Protein AF-A0A3N5SA71-F1 (afdb_monomer_lite)

Structure (mmCIF, N/CA/C/O backbone):
data_AF-A0A3N5SA71-F1
#
_entry.id   AF-A0A3N5SA71-F1
#
loop_
_atom_site.group_PDB
_atom_site.id
_atom_site.type_symbol
_atom_site.label_atom_id
_atom_site.label_alt_id
_atom_site.label_comp_id
_atom_site.label_asym_id
_atom_site.label_entity_id
_atom_site.label_seq_id
_atom_site.pdbx_PDB_ins_code
_atom_site.Cartn_x
_atom_site.Cartn_y
_atom_site.Cartn_z
_atom_site.occupancy
_atom_site.B_iso_or_equiv
_atom_site.auth_seq_id
_atom_site.auth_comp_id
_atom_site.auth_asym_id
_atom_site.auth_atom_id
_atom_site.pdbx_PDB_model_num
ATOM 1 N N . MET A 1 1 ? -2.966 -34.034 10.085 1.00 36.47 1 MET A N 1
ATOM 2 C CA . MET A 1 1 ? -4.186 -33.231 10.310 1.00 36.47 1 MET A CA 1
ATOM 3 C C . MET A 1 1 ? -3.880 -31.803 9.878 1.00 36.47 1 MET A C 1
ATOM 5 O O . MET A 1 1 ? -3.113 -31.133 10.553 1.00 36.47 1 MET A O 1
ATOM 9 N N . VAL A 1 2 ? -4.348 -31.385 8.698 1.00 29.08 2 VAL A N 1
ATOM 10 C CA . VAL A 1 2 ? -4.114 -30.028 8.174 1.00 29.08 2 VAL A CA 1
ATOM 11 C C . VAL A 1 2 ? -5.186 -29.125 8.774 1.00 29.08 2 VAL A C 1
ATOM 13 O O . VAL A 1 2 ? -6.360 -29.233 8.431 1.00 29.08 2 VAL A O 1
ATOM 16 N N . THR A 1 3 ? -4.807 -28.290 9.736 1.00 35.56 3 THR A N 1
ATOM 17 C CA . THR A 1 3 ? -5.691 -27.280 10.314 1.00 35.56 3 THR A CA 1
ATOM 18 C C . THR A 1 3 ? -5.919 -26.181 9.280 1.00 35.56 3 THR A C 1
ATOM 20 O O . THR A 1 3 ? -5.026 -25.391 8.982 1.00 35.56 3 THR A O 1
ATOM 23 N N . TYR A 1 4 ? -7.125 -26.146 8.710 1.00 37.16 4 TYR A N 1
ATOM 24 C CA . TYR A 1 4 ? -7.580 -25.029 7.885 1.00 37.16 4 TYR A CA 1
ATOM 25 C C . TYR A 1 4 ? -7.449 -23.711 8.671 1.00 37.16 4 TYR A C 1
ATOM 27 O O . TYR A 1 4 ? -7.751 -23.694 9.871 1.00 37.16 4 TYR A O 1
ATOM 35 N N . PRO A 1 5 ? -7.027 -22.600 8.036 1.00 44.09 5 PRO A N 1
ATOM 36 C CA . PRO A 1 5 ? -6.993 -21.305 8.700 1.00 44.09 5 PRO A CA 1
ATOM 37 C C . PRO A 1 5 ? -8.389 -20.977 9.235 1.00 44.09 5 PRO A C 1
ATOM 39 O O . PRO A 1 5 ? -9.377 -21.108 8.509 1.00 44.09 5 PRO A O 1
ATOM 42 N N . LYS A 1 6 ? -8.476 -20.561 10.506 1.00 50.91 6 LYS A N 1
ATOM 43 C CA . LYS A 1 6 ? -9.716 -20.036 11.092 1.00 50.91 6 LYS A CA 1
ATOM 44 C C . LYS A 1 6 ? -10.261 -18.967 10.144 1.00 50.91 6 LYS A C 1
ATOM 46 O O . LYS A 1 6 ? -9.562 -17.989 9.880 1.00 50.91 6 LYS A O 1
ATOM 51 N N . LYS A 1 7 ? -11.473 -19.180 9.615 1.00 52.84 7 LYS A N 1
ATOM 52 C CA . LYS A 1 7 ? -12.182 -18.202 8.781 1.00 52.84 7 LYS A CA 1
ATOM 53 C C . LYS A 1 7 ? -12.095 -16.844 9.480 1.00 52.84 7 LYS A C 1
ATOM 55 O O . LYS A 1 7 ? -12.464 -16.736 10.650 1.00 52.84 7 LYS A O 1
ATOM 60 N N . PHE A 1 8 ? -11.549 -15.838 8.796 1.00 55.16 8 PHE A N 1
ATOM 61 C CA . PHE A 1 8 ? -11.695 -14.461 9.249 1.00 55.16 8 PHE A CA 1
ATOM 62 C C . PHE A 1 8 ? -13.194 -14.209 9.394 1.00 55.16 8 PHE A C 1
ATOM 64 O O . PHE A 1 8 ? -13.959 -14.486 8.477 1.00 55.16 8 PHE A O 1
ATOM 71 N N . ASP A 1 9 ? -13.606 -13.765 10.571 1.00 61.53 9 ASP A N 1
ATOM 72 C CA . ASP A 1 9 ? -14.998 -13.454 10.863 1.00 61.53 9 ASP A CA 1
ATOM 73 C C . ASP A 1 9 ? -15.352 -12.138 10.151 1.00 61.53 9 ASP A C 1
ATOM 75 O O . ASP A 1 9 ? -15.077 -11.029 10.624 1.00 61.53 9 ASP A O 1
ATOM 79 N N . THR A 1 10 ? -15.820 -12.300 8.913 1.00 64.31 10 THR A N 1
ATOM 80 C CA . THR A 1 10 ? -16.089 -11.232 7.947 1.00 64.31 10 THR A CA 1
ATOM 81 C C . THR A 1 10 ? -17.290 -10.384 8.338 1.00 64.31 10 THR A C 1
ATOM 83 O O . THR A 1 10 ? -17.318 -9.211 7.987 1.00 64.31 10 THR A O 1
ATOM 86 N N . GLU A 1 11 ? -18.244 -10.936 9.092 1.00 69.44 11 GLU A N 1
ATOM 87 C CA . GLU A 1 11 ? -19.486 -10.242 9.464 1.00 69.44 11 GLU A CA 1
ATOM 88 C C . GLU A 1 11 ? -19.229 -9.052 10.398 1.00 69.44 11 GLU A C 1
ATOM 90 O O . GLU A 1 11 ? -19.910 -8.036 10.312 1.00 69.44 11 GLU A O 1
ATOM 95 N N . ASN A 1 12 ? -18.179 -9.123 11.223 1.00 82.38 12 ASN A N 1
ATOM 96 C CA . ASN A 1 12 ? -17.835 -8.085 12.201 1.00 82.38 12 ASN A CA 1
ATOM 97 C C . ASN A 1 12 ? -16.528 -7.353 11.880 1.00 82.38 12 ASN A C 1
ATOM 99 O O . ASN A 1 12 ? -15.828 -6.883 12.788 1.00 82.38 12 ASN A O 1
ATOM 103 N N . THR A 1 13 ? -16.171 -7.260 10.597 1.00 85.44 13 THR A N 1
ATOM 104 C CA . THR A 1 13 ? -14.911 -6.660 10.152 1.00 85.44 13 THR A CA 1
ATOM 105 C C . THR A 1 13 ? -15.139 -5.579 9.096 1.00 85.44 13 THR A C 1
ATOM 107 O O . THR A 1 13 ? -15.628 -5.845 8.005 1.00 85.44 13 THR A O 1
ATOM 110 N N . LEU A 1 14 ? -14.704 -4.357 9.393 1.00 87.50 14 LEU A N 1
ATOM 111 C CA . LEU A 1 14 ? -14.606 -3.253 8.447 1.00 87.50 14 LEU A CA 1
AT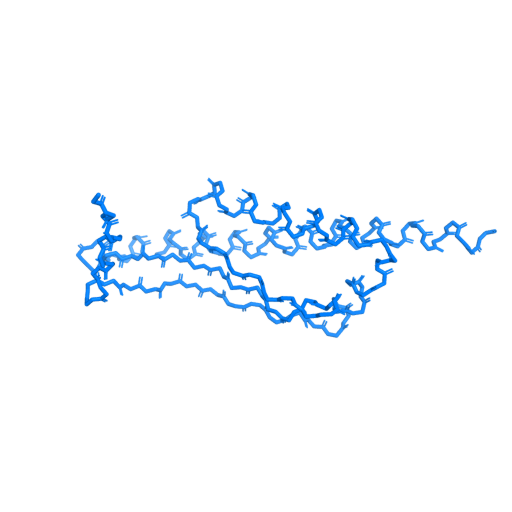OM 112 C C . LEU A 1 14 ? -13.221 -3.243 7.793 1.00 87.50 14 LEU A C 1
ATOM 114 O O . LEU A 1 14 ? -12.199 -3.372 8.472 1.00 87.50 14 LEU A O 1
ATOM 118 N N . ILE A 1 15 ? -13.183 -3.050 6.477 1.00 90.44 15 ILE A N 1
ATOM 119 C CA . ILE A 1 15 ? -11.944 -2.811 5.735 1.00 90.44 15 ILE A CA 1
ATOM 120 C C . ILE A 1 15 ? -11.816 -1.310 5.509 1.00 90.44 15 ILE A C 1
ATOM 122 O O . ILE A 1 15 ? -12.704 -0.686 4.934 1.00 90.44 15 ILE A O 1
ATOM 126 N N . ILE A 1 16 ? -10.699 -0.736 5.945 1.00 91.62 16 ILE A N 1
ATOM 127 C CA . ILE A 1 16 ? -10.332 0.641 5.620 1.00 91.62 16 ILE A CA 1
ATOM 128 C C . ILE A 1 16 ? -9.018 0.636 4.857 1.00 91.62 16 ILE A C 1
ATOM 130 O O . ILE A 1 16 ? -8.059 -0.022 5.261 1.00 91.62 16 ILE A O 1
ATOM 134 N N . GLY A 1 17 ? -8.964 1.356 3.744 1.00 93.94 17 GLY A N 1
ATOM 135 C CA . GLY A 1 17 ? -7.792 1.360 2.887 1.00 93.94 17 GLY A CA 1
ATOM 136 C C . GLY A 1 17 ? -7.880 2.371 1.762 1.00 93.94 17 GLY A C 1
ATOM 137 O O . GLY A 1 17 ? -8.887 3.055 1.593 1.00 93.94 17 GLY A O 1
ATOM 138 N N . TRP A 1 18 ? -6.808 2.439 0.985 1.00 95.00 18 TRP A N 1
ATOM 139 C CA . TRP A 1 18 ? -6.746 3.188 -0.262 1.00 95.00 18 TRP A CA 1
ATOM 140 C C . TRP A 1 18 ? -6.122 2.327 -1.357 1.00 95.00 18 TRP A C 1
ATOM 142 O O . TRP A 1 18 ? -5.355 1.396 -1.099 1.00 95.00 18 TRP A O 1
ATOM 152 N N . GLY A 1 19 ? -6.465 2.659 -2.597 1.00 93.88 19 GLY A N 1
ATOM 153 C CA . GLY A 1 19 ? -5.853 2.104 -3.794 1.00 93.88 19 GLY A CA 1
ATOM 154 C C . GLY A 1 19 ? -5.172 3.211 -4.582 1.00 93.88 19 GLY A C 1
ATOM 155 O O . GLY A 1 19 ? -5.706 4.311 -4.702 1.00 93.88 19 GLY A O 1
ATOM 156 N N . TRP A 1 20 ? -3.993 2.925 -5.116 1.00 92.44 20 TRP A N 1
ATOM 157 C CA . TRP A 1 20 ? -3.301 3.802 -6.044 1.00 92.44 20 TRP A CA 1
ATOM 158 C C . TRP A 1 20 ? -3.113 3.100 -7.377 1.00 92.44 20 TRP A C 1
ATOM 160 O O . TRP A 1 20 ? -2.575 1.992 -7.454 1.00 92.44 20 TRP A O 1
ATOM 170 N N . ILE A 1 21 ? -3.557 3.785 -8.423 1.00 89.81 21 ILE A N 1
ATOM 171 C CA . ILE A 1 21 ? -3.308 3.436 -9.813 1.00 89.81 21 ILE A CA 1
ATOM 172 C C . ILE A 1 21 ? -2.211 4.396 -10.287 1.00 89.81 21 ILE A C 1
ATOM 174 O O . ILE A 1 21 ? -2.453 5.605 -10.311 1.00 89.81 21 ILE A O 1
ATOM 178 N N . PRO A 1 22 ? -1.009 3.912 -10.641 1.00 85.56 22 PRO A N 1
ATOM 179 C CA . PRO A 1 22 ? 0.074 4.793 -11.045 1.00 85.56 22 PRO A CA 1
ATOM 180 C C . PRO A 1 22 ? -0.290 5.559 -12.311 1.00 85.56 22 PRO A C 1
ATOM 182 O O . PRO A 1 22 ? -0.744 4.973 -13.294 1.00 85.56 22 PRO A O 1
ATOM 185 N N . GLU A 1 23 ? -0.047 6.864 -12.305 1.00 82.75 23 GLU A N 1
ATOM 186 C CA . GLU A 1 23 ? -0.233 7.723 -13.475 1.00 82.75 23 GLU A CA 1
ATOM 187 C C . GLU A 1 23 ? 0.718 7.357 -14.624 1.00 82.75 23 GLU A C 1
ATOM 189 O O . GLU A 1 23 ? 1.713 6.652 -14.441 1.00 82.75 23 GLU A O 1
ATOM 194 N N . ALA A 1 24 ? 0.445 7.874 -15.825 1.00 79.94 24 ALA A N 1
ATOM 195 C CA . ALA A 1 24 ? 1.223 7.565 -17.025 1.00 79.94 24 ALA A CA 1
ATOM 196 C C . ALA A 1 24 ? 2.734 7.810 -16.851 1.00 79.94 24 ALA A C 1
ATOM 198 O O . ALA A 1 24 ? 3.533 6.981 -17.287 1.00 79.94 24 ALA A O 1
ATOM 199 N N . GLN A 1 25 ? 3.129 8.899 -16.185 1.00 77.62 25 GLN A N 1
ATOM 200 C CA . GLN A 1 25 ? 4.538 9.209 -15.918 1.00 77.62 25 GLN A CA 1
ATOM 201 C C . GLN A 1 25 ? 5.180 8.169 -14.990 1.00 77.62 25 GLN A C 1
ATOM 203 O O . GLN A 1 25 ? 6.233 7.623 -15.311 1.00 77.62 25 GLN A O 1
ATOM 208 N N . ASN A 1 26 ? 4.502 7.813 -13.896 1.00 78.50 26 ASN A N 1
ATOM 209 C CA . ASN A 1 26 ? 4.962 6.796 -12.948 1.00 78.50 26 ASN A CA 1
ATOM 210 C C . ASN A 1 26 ? 5.078 5.414 -13.601 1.00 78.50 26 ASN A C 1
ATOM 212 O O . ASN A 1 26 ? 6.048 4.696 -13.365 1.00 78.50 26 ASN A O 1
ATOM 216 N N . ARG A 1 27 ? 4.127 5.058 -14.476 1.00 80.50 27 ARG A N 1
ATOM 217 C CA . ARG A 1 27 ? 4.189 3.821 -15.267 1.00 80.50 27 ARG A CA 1
ATOM 218 C C . ARG A 1 27 ? 5.401 3.817 -16.193 1.00 80.50 27 ARG A C 1
ATOM 220 O O . ARG A 1 27 ? 6.168 2.862 -16.156 1.00 80.50 27 ARG A O 1
ATOM 227 N N . LYS A 1 28 ? 5.610 4.885 -16.974 1.00 78.44 28 LYS A N 1
ATOM 228 C CA . LYS A 1 28 ? 6.781 5.032 -17.862 1.00 78.44 28 LYS A CA 1
ATOM 229 C C . LYS A 1 28 ? 8.091 4.904 -17.091 1.00 78.44 28 LYS A C 1
ATOM 231 O O . LYS A 1 28 ? 8.974 4.160 -17.503 1.00 78.44 28 LYS A O 1
ATOM 236 N N . ALA A 1 29 ? 8.186 5.572 -15.950 1.00 75.88 29 ALA A N 1
ATOM 237 C CA . ALA A 1 29 ? 9.385 5.573 -15.133 1.00 75.88 29 ALA A CA 1
ATOM 238 C C . ALA A 1 29 ? 9.644 4.197 -14.477 1.00 75.88 29 ALA A C 1
ATOM 240 O O . ALA A 1 29 ? 10.780 3.733 -14.435 1.00 75.88 29 ALA A O 1
ATOM 241 N N . PHE A 1 30 ? 8.591 3.479 -14.068 1.00 80.75 30 PHE A N 1
ATOM 242 C CA . PHE A 1 30 ? 8.704 2.094 -13.604 1.00 80.75 30 PHE A CA 1
ATOM 243 C C . PHE A 1 30 ? 9.105 1.122 -14.728 1.00 80.75 30 PHE A C 1
ATOM 245 O O . PHE A 1 30 ? 9.890 0.204 -14.495 1.00 80.75 30 PHE A O 1
ATOM 252 N N . ILE A 1 31 ? 8.608 1.315 -15.954 1.00 80.12 31 ILE A N 1
ATOM 253 C CA . ILE A 1 31 ? 9.008 0.515 -17.125 1.00 80.12 31 ILE A CA 1
ATOM 254 C C . ILE A 1 31 ? 10.488 0.734 -17.443 1.00 80.12 31 ILE A C 1
ATOM 256 O O . ILE A 1 31 ? 11.190 -0.251 -17.669 1.00 80.12 31 ILE A O 1
ATOM 260 N N . ALA A 1 32 ? 10.945 1.992 -17.396 1.00 74.44 32 ALA A N 1
ATOM 261 C CA . ALA A 1 32 ? 12.289 2.424 -17.776 1.00 74.44 32 ALA A CA 1
ATOM 262 C C . ALA A 1 32 ? 13.423 1.783 -16.961 1.00 74.44 32 ALA A C 1
ATOM 264 O O . ALA A 1 32 ? 14.562 1.767 -17.424 1.00 74.44 32 ALA A O 1
ATOM 265 N N . PHE A 1 33 ? 13.146 1.203 -15.788 1.00 74.00 33 PHE A N 1
ATOM 266 C CA . PHE A 1 33 ? 14.129 0.343 -15.133 1.00 74.00 33 PHE A CA 1
ATOM 267 C C . PHE A 1 33 ? 14.417 -0.881 -16.015 1.00 74.00 33 PHE A C 1
ATOM 269 O O . PHE A 1 33 ? 13.648 -1.844 -16.019 1.00 74.00 33 PHE A O 1
ATOM 276 N N . LYS A 1 34 ? 15.542 -0.865 -16.740 1.00 69.00 34 LYS A N 1
ATOM 277 C CA . LYS A 1 34 ? 16.013 -2.014 -17.534 1.00 69.00 34 LYS A CA 1
ATOM 278 C C . LYS A 1 34 ? 16.242 -3.245 -16.640 1.00 69.00 34 LYS A C 1
ATOM 280 O O . LYS A 1 34 ? 15.966 -4.376 -17.031 1.00 69.00 34 LYS A O 1
ATOM 285 N N . GLU A 1 35 ? 16.668 -3.031 -15.393 1.00 77.19 35 GLU A N 1
ATOM 286 C CA . GLU A 1 35 ? 16.922 -4.108 -14.437 1.00 77.19 35 GLU A CA 1
ATOM 287 C C . GLU A 1 35 ? 15.672 -4.561 -13.667 1.00 77.19 35 GLU A C 1
ATOM 289 O O . GLU A 1 35 ? 15.177 -3.888 -12.756 1.00 77.19 35 GLU A O 1
ATOM 294 N N . ILE A 1 36 ? 15.239 -5.800 -13.917 1.00 79.94 36 ILE A N 1
ATOM 295 C CA . ILE A 1 36 ? 14.169 -6.471 -13.153 1.00 79.94 36 ILE A CA 1
ATOM 296 C C . ILE A 1 36 ? 14.492 -6.521 -11.647 1.00 79.94 36 ILE A C 1
ATOM 298 O O . ILE A 1 36 ? 13.593 -6.432 -10.807 1.00 79.94 36 ILE A O 1
ATOM 302 N N . LYS A 1 37 ? 15.779 -6.631 -11.280 1.00 80.88 37 LYS A N 1
ATOM 303 C CA . LYS A 1 37 ? 16.225 -6.644 -9.876 1.00 80.88 37 LYS A CA 1
ATOM 304 C C . LYS A 1 37 ? 15.852 -5.351 -9.144 1.00 80.88 37 LYS A C 1
ATOM 306 O O . LYS A 1 37 ? 15.429 -5.425 -7.991 1.00 80.88 37 LYS A O 1
ATOM 311 N N . LEU A 1 38 ? 15.946 -4.190 -9.797 1.00 81.19 38 LEU A N 1
ATOM 312 C CA . LEU A 1 38 ? 15.577 -2.903 -9.199 1.00 81.19 38 LEU A CA 1
ATOM 313 C C . LEU A 1 38 ? 14.065 -2.795 -8.974 1.00 81.19 38 LEU A C 1
ATOM 315 O O . LEU A 1 38 ? 13.645 -2.379 -7.893 1.00 81.19 38 LEU A O 1
ATOM 319 N N . LYS A 1 39 ? 13.250 -3.270 -9.927 1.00 84.25 39 LYS A N 1
ATOM 320 C CA . LYS A 1 39 ? 11.784 -3.341 -9.776 1.00 84.25 39 LYS A CA 1
ATOM 321 C C . LYS A 1 39 ? 11.387 -4.211 -8.582 1.00 84.25 39 LYS A C 1
ATOM 323 O O . LYS A 1 39 ? 10.610 -3.782 -7.731 1.00 84.25 39 LYS A O 1
ATOM 328 N N . LYS A 1 40 ? 11.980 -5.408 -8.473 1.00 85.88 40 LYS A N 1
ATOM 329 C CA . LYS A 1 40 ? 11.753 -6.322 -7.340 1.00 85.88 40 LYS A CA 1
ATOM 330 C C . LYS A 1 40 ? 12.165 -5.690 -6.009 1.00 85.88 40 LYS A C 1
ATOM 332 O O . LYS A 1 40 ? 11.410 -5.788 -5.048 1.00 85.88 40 LYS A O 1
ATOM 337 N N . ARG A 1 41 ? 13.313 -5.003 -5.954 1.00 86.69 41 ARG A N 1
ATOM 338 C CA . ARG A 1 41 ? 13.779 -4.301 -4.743 1.00 86.69 41 ARG A CA 1
ATOM 339 C C . ARG A 1 41 ? 12.827 -3.187 -4.307 1.00 86.69 41 ARG A C 1
ATOM 341 O O . ARG A 1 41 ? 12.541 -3.099 -3.118 1.00 86.69 41 ARG A O 1
ATOM 348 N N . LEU A 1 42 ? 12.315 -2.378 -5.238 1.00 87.06 42 LEU A N 1
ATOM 349 C CA . LEU A 1 42 ? 11.329 -1.333 -4.936 1.00 87.06 42 LEU A CA 1
ATOM 350 C C . LEU A 1 42 ? 10.053 -1.938 -4.328 1.00 87.06 42 LEU A C 1
ATOM 352 O O . LEU A 1 42 ? 9.630 -1.529 -3.249 1.00 87.06 42 LEU A O 1
ATOM 356 N N . ILE A 1 43 ? 9.487 -2.961 -4.977 1.00 89.25 43 ILE A N 1
ATOM 357 C CA . ILE A 1 43 ? 8.282 -3.656 -4.497 1.00 89.25 43 ILE A CA 1
ATOM 358 C C . ILE A 1 43 ? 8.522 -4.264 -3.111 1.00 89.25 43 ILE A C 1
ATOM 360 O O . ILE A 1 43 ? 7.732 -4.050 -2.195 1.00 89.25 43 ILE A O 1
ATOM 364 N N . GLN A 1 44 ? 9.639 -4.969 -2.922 1.00 90.38 44 GLN A N 1
ATOM 365 C CA . GLN A 1 44 ? 9.999 -5.558 -1.630 1.00 90.38 44 GLN A CA 1
ATOM 366 C C . GLN A 1 44 ? 10.215 -4.498 -0.543 1.00 90.38 44 GLN A C 1
ATOM 368 O O . GLN A 1 44 ? 9.812 -4.718 0.598 1.00 90.38 44 GLN A O 1
ATOM 373 N N . SER A 1 45 ? 10.810 -3.347 -0.877 1.00 90.69 45 SER A N 1
ATOM 374 C CA . SER A 1 45 ? 10.980 -2.224 0.056 1.00 90.69 45 SER A CA 1
ATOM 375 C C . SER A 1 45 ? 9.624 -1.702 0.532 1.00 90.69 45 SER A C 1
ATOM 377 O O . SER A 1 45 ? 9.407 -1.563 1.737 1.00 90.69 45 SER A O 1
ATOM 379 N N . ILE A 1 46 ? 8.689 -1.487 -0.400 1.00 91.69 46 ILE A N 1
ATOM 380 C CA . ILE A 1 46 ? 7.323 -1.046 -0.095 1.00 91.69 46 ILE A CA 1
ATOM 381 C C . ILE A 1 46 ? 6.615 -2.068 0.794 1.00 91.69 46 ILE A C 1
ATOM 383 O O . ILE A 1 46 ? 6.114 -1.701 1.858 1.00 91.69 46 ILE A O 1
ATOM 387 N N . ILE A 1 47 ? 6.627 -3.350 0.408 1.00 92.69 47 ILE A N 1
ATOM 388 C CA . ILE A 1 47 ? 5.988 -4.421 1.182 1.00 92.69 47 ILE A CA 1
ATOM 389 C C . ILE A 1 47 ? 6.553 -4.458 2.599 1.00 92.69 47 ILE A C 1
ATOM 391 O O . ILE A 1 47 ? 5.793 -4.393 3.564 1.00 92.69 47 ILE A O 1
ATOM 395 N N . ARG A 1 48 ? 7.882 -4.495 2.747 1.00 93.88 48 ARG A N 1
ATOM 396 C CA . ARG A 1 48 ? 8.551 -4.556 4.053 1.00 93.88 48 ARG A CA 1
ATOM 397 C C . ARG A 1 48 ? 8.192 -3.366 4.943 1.00 93.88 48 ARG A C 1
ATOM 399 O O . ARG A 1 48 ? 7.940 -3.546 6.130 1.00 93.88 48 ARG A O 1
ATOM 406 N N . LYS A 1 49 ? 8.177 -2.151 4.393 1.00 93.31 49 LYS A N 1
ATOM 407 C CA . LYS A 1 49 ? 7.890 -0.933 5.163 1.00 93.31 49 LYS A CA 1
ATOM 408 C C . LYS A 1 49 ? 6.428 -0.839 5.597 1.00 93.31 49 LYS A C 1
ATOM 410 O O . LYS A 1 49 ? 6.169 -0.452 6.731 1.00 93.31 49 LYS A O 1
ATOM 415 N N . ILE A 1 50 ? 5.488 -1.225 4.734 1.00 92.44 50 ILE A N 1
ATOM 416 C CA . ILE A 1 50 ? 4.056 -1.199 5.065 1.00 92.44 50 ILE A CA 1
ATOM 417 C C . ILE A 1 50 ? 3.705 -2.312 6.061 1.00 92.44 50 ILE A C 1
ATOM 419 O O . ILE A 1 50 ? 3.031 -2.067 7.062 1.00 92.44 50 ILE A O 1
ATOM 423 N N . THR A 1 51 ? 4.222 -3.524 5.849 1.00 91.44 51 THR A N 1
ATOM 424 C CA . THR A 1 51 ? 4.000 -4.654 6.769 1.00 91.44 51 THR A CA 1
ATOM 425 C C . THR A 1 51 ? 4.613 -4.418 8.149 1.00 91.44 51 THR A C 1
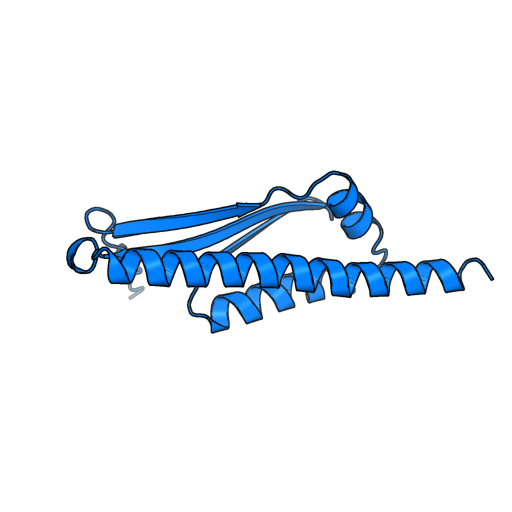ATOM 427 O O . THR A 1 51 ? 4.001 -4.788 9.151 1.00 91.44 51 THR A O 1
ATOM 430 N N . ALA A 1 52 ? 5.752 -3.720 8.243 1.00 91.81 52 ALA A N 1
ATOM 431 C CA . ALA A 1 52 ? 6.321 -3.291 9.524 1.00 91.81 52 ALA A CA 1
ATOM 432 C C . ALA A 1 52 ? 5.372 -2.375 10.324 1.00 91.81 52 ALA A C 1
ATOM 434 O O . ALA A 1 52 ? 5.371 -2.412 11.553 1.00 91.81 52 ALA A O 1
ATOM 435 N N . ALA A 1 53 ? 4.512 -1.610 9.6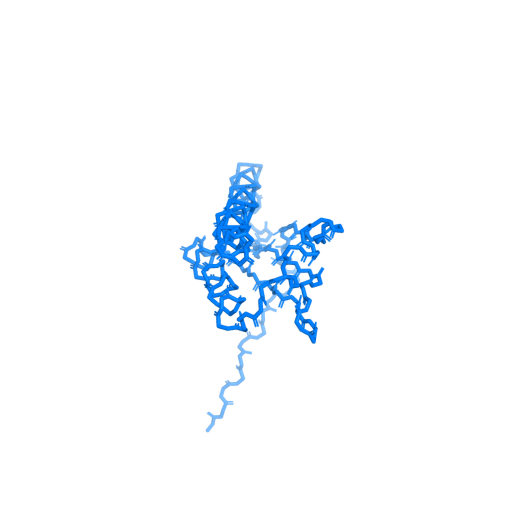43 1.00 90.44 53 ALA A N 1
ATOM 436 C CA . ALA A 1 53 ? 3.465 -0.797 10.260 1.00 90.44 53 ALA A CA 1
ATOM 437 C C . ALA A 1 53 ? 2.185 -1.593 10.605 1.00 90.44 53 ALA A C 1
ATOM 439 O O . ALA A 1 53 ? 1.176 -1.000 10.990 1.00 90.44 53 ALA A O 1
ATOM 440 N N . LYS A 1 54 ? 2.209 -2.931 10.483 1.00 90.44 54 LYS A N 1
ATOM 441 C CA . LYS A 1 54 ? 1.059 -3.835 10.685 1.00 90.44 54 LYS A CA 1
ATOM 442 C C . LYS A 1 54 ? -0.137 -3.483 9.790 1.00 90.44 54 LYS A C 1
ATOM 444 O O . LYS A 1 54 ? -1.296 -3.570 10.207 1.00 90.44 54 LYS A O 1
ATOM 449 N N . VAL A 1 55 ? 0.160 -3.059 8.565 1.00 92.88 55 VAL A N 1
ATOM 450 C CA . VAL A 1 55 ? -0.814 -2.727 7.523 1.00 92.88 55 VAL A CA 1
ATOM 451 C C . VAL A 1 55 ? -0.671 -3.744 6.389 1.00 92.88 55 VAL A C 1
ATOM 453 O O . VAL A 1 55 ? 0.439 -4.180 6.081 1.00 92.88 55 VAL A O 1
ATOM 456 N N . ASN A 1 56 ? -1.789 -4.142 5.783 1.00 91.94 56 ASN A N 1
ATOM 457 C CA . ASN A 1 56 ? -1.776 -5.058 4.648 1.00 91.94 56 ASN A CA 1
ATOM 458 C C . ASN A 1 56 ? -1.500 -4.286 3.361 1.00 91.94 56 ASN A C 1
ATOM 460 O O . ASN A 1 56 ? -1.933 -3.142 3.203 1.00 91.94 56 ASN A O 1
ATOM 464 N N . VAL A 1 57 ? -0.802 -4.931 2.433 1.00 93.81 57 VAL A N 1
ATOM 465 C CA . VAL A 1 57 ? -0.519 -4.378 1.114 1.00 93.81 57 VAL A CA 1
ATOM 466 C C . VAL A 1 57 ? -0.646 -5.458 0.056 1.00 93.81 57 VAL A C 1
ATOM 468 O O . VAL A 1 57 ? -0.124 -6.559 0.209 1.00 93.81 57 VAL A O 1
ATOM 471 N N . GLU A 1 58 ? -1.309 -5.105 -1.034 1.00 93.19 58 GLU A N 1
ATOM 472 C CA . GLU A 1 58 ? -1.399 -5.897 -2.250 1.00 93.19 58 GLU A CA 1
ATOM 473 C C . GLU A 1 58 ? -0.837 -5.073 -3.399 1.00 93.19 58 GLU A C 1
ATOM 475 O O . GLU A 1 58 ? -1.193 -3.906 -3.578 1.00 93.19 58 GLU A O 1
ATOM 480 N N . ILE A 1 59 ? 0.064 -5.672 -4.169 1.00 91.50 59 ILE A N 1
ATOM 481 C CA . ILE A 1 59 ? 0.705 -5.023 -5.308 1.00 91.50 59 ILE A CA 1
ATOM 482 C C . ILE A 1 59 ? 0.444 -5.896 -6.524 1.00 91.50 59 ILE A C 1
ATOM 484 O O . ILE A 1 59 ? 0.914 -7.029 -6.582 1.00 91.50 59 ILE A O 1
ATOM 488 N N . ASP A 1 60 ? -0.308 -5.356 -7.475 1.00 89.44 60 ASP A N 1
ATOM 489 C CA . ASP A 1 60 ? -0.598 -6.014 -8.742 1.00 89.44 60 ASP A CA 1
ATOM 490 C C . ASP A 1 60 ? 0.402 -5.543 -9.799 1.00 89.44 60 ASP A C 1
ATOM 492 O O . ASP A 1 60 ? 0.503 -4.347 -10.109 1.00 89.44 60 ASP A O 1
ATOM 496 N N . THR A 1 61 ? 1.149 -6.499 -10.343 1.00 84.50 61 THR A N 1
ATOM 497 C CA . THR A 1 61 ? 2.115 -6.281 -11.415 1.00 84.50 61 THR A CA 1
ATOM 498 C C . THR A 1 61 ? 1.875 -7.256 -12.545 1.00 84.50 61 THR A C 1
ATOM 500 O O . THR A 1 61 ? 1.675 -8.441 -12.298 1.00 84.50 61 THR A O 1
ATOM 503 N N . ASP A 1 62 ? 2.012 -6.782 -13.776 1.00 80.19 62 ASP A N 1
ATOM 504 C CA . ASP A 1 62 ? 1.841 -7.596 -14.975 1.00 80.19 62 ASP A CA 1
ATOM 505 C C . ASP A 1 62 ? 2.972 -7.327 -15.959 1.00 80.19 62 ASP A C 1
ATOM 507 O O . ASP A 1 62 ? 3.278 -6.163 -16.173 1.00 80.19 62 ASP A O 1
ATOM 511 N N . TYR A 1 63 ? 3.615 -8.357 -16.516 1.00 62.62 63 TYR A N 1
ATOM 512 C CA . TYR A 1 63 ? 4.695 -8.262 -17.520 1.00 62.62 63 TYR A CA 1
ATOM 513 C C . TYR A 1 63 ? 5.613 -7.012 -17.416 1.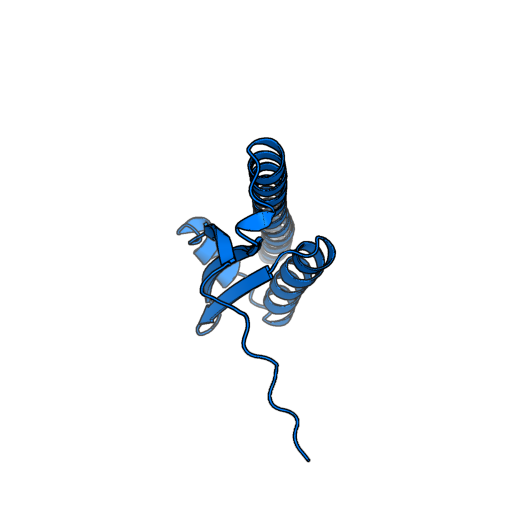00 62.62 63 TYR A C 1
ATOM 515 O O . TYR A 1 63 ? 5.889 -6.357 -18.416 1.00 62.62 63 TYR A O 1
ATOM 523 N N . ASN A 1 64 ? 6.124 -6.686 -16.215 1.00 71.00 64 ASN A N 1
ATOM 524 C CA . ASN A 1 64 ? 6.978 -5.518 -15.880 1.00 71.00 64 ASN A CA 1
ATOM 525 C C . ASN A 1 64 ? 6.298 -4.151 -15.650 1.00 71.00 64 ASN A C 1
ATOM 527 O O . ASN A 1 64 ? 7.001 -3.151 -15.460 1.00 71.00 64 ASN A O 1
ATOM 531 N N . TYR A 1 65 ? 4.974 -4.102 -15.602 1.00 77.94 65 TYR A N 1
ATOM 532 C CA . TYR A 1 65 ? 4.163 -2.927 -15.303 1.00 77.94 65 TYR A CA 1
ATOM 533 C C . TYR A 1 65 ? 3.619 -3.001 -13.877 1.00 77.94 65 TYR A C 1
ATOM 535 O O . TYR A 1 65 ? 3.206 -4.063 -13.414 1.00 77.94 65 TYR A O 1
ATOM 543 N N . LEU A 1 66 ? 3.575 -1.858 -13.192 1.00 84.31 66 LEU A N 1
ATOM 544 C CA . LEU A 1 66 ? 2.810 -1.718 -11.958 1.00 84.31 66 LEU A CA 1
ATOM 545 C C . LEU A 1 66 ? 1.375 -1.307 -12.312 1.00 84.31 66 LEU A C 1
ATOM 547 O O . LEU A 1 66 ? 1.171 -0.218 -12.854 1.00 84.31 66 LEU A O 1
ATOM 551 N N . LYS A 1 67 ? 0.396 -2.164 -11.996 1.00 88.00 67 LYS A N 1
ATOM 552 C CA . LYS A 1 67 ? -1.030 -1.897 -12.230 1.00 88.00 67 LYS A CA 1
ATOM 553 C C . LYS A 1 67 ? -1.644 -1.144 -11.064 1.00 88.00 67 LYS A C 1
ATOM 555 O O . LYS A 1 67 ? -2.177 -0.053 -11.251 1.00 88.00 67 LYS A O 1
ATOM 560 N N . THR A 1 68 ? -1.571 -1.724 -9.868 1.00 91.44 68 THR A N 1
ATOM 561 C CA . THR A 1 68 ? -2.195 -1.151 -8.672 1.00 91.44 68 THR A CA 1
ATOM 562 C C . THR A 1 68 ? -1.397 -1.459 -7.414 1.00 91.44 68 THR A C 1
ATOM 564 O O . THR A 1 68 ? -0.730 -2.487 -7.317 1.00 91.44 68 THR A O 1
ATOM 567 N N . ILE A 1 69 ? -1.491 -0.560 -6.438 1.00 92.50 69 ILE A N 1
ATOM 568 C CA . ILE A 1 69 ? -1.093 -0.811 -5.053 1.00 92.50 69 ILE A CA 1
ATOM 569 C C . ILE A 1 69 ? -2.322 -0.570 -4.188 1.00 92.50 69 ILE A C 1
ATOM 571 O O . ILE A 1 69 ? -2.906 0.510 -4.246 1.00 92.50 69 ILE A O 1
ATOM 575 N N . ARG A 1 70 ? -2.715 -1.554 -3.385 1.00 94.62 70 ARG A N 1
ATOM 576 C CA . ARG A 1 70 ? -3.795 -1.432 -2.402 1.00 94.62 70 ARG A CA 1
ATOM 577 C C . ARG A 1 70 ? -3.204 -1.577 -1.016 1.00 94.62 70 ARG A C 1
ATOM 579 O O . ARG A 1 70 ? -2.423 -2.491 -0.772 1.00 94.62 70 ARG A O 1
ATOM 586 N N . VAL A 1 71 ? -3.570 -0.680 -0.113 1.00 94.62 71 VAL A N 1
ATOM 587 C CA . VAL A 1 71 ? -3.092 -0.672 1.269 1.00 94.62 71 VAL A CA 1
ATOM 588 C C . VAL A 1 71 ? -4.297 -0.579 2.179 1.00 94.62 71 VAL A C 1
ATOM 590 O O . VAL A 1 71 ? -5.106 0.335 2.032 1.00 94.62 71 VAL A O 1
ATOM 593 N N . TYR A 1 72 ? -4.438 -1.521 3.105 1.00 94.00 72 TYR A N 1
ATOM 594 C CA . TYR A 1 72 ? -5.645 -1.622 3.917 1.00 94.00 72 TYR A CA 1
ATOM 595 C C . TYR A 1 72 ? -5.403 -2.250 5.290 1.00 94.00 72 TYR A C 1
ATOM 597 O O . TYR A 1 72 ? -4.388 -2.897 5.554 1.00 94.00 72 TYR A O 1
ATOM 605 N N . ARG A 1 73 ? -6.372 -2.071 6.187 1.00 92.31 73 ARG A N 1
ATOM 606 C CA . ARG A 1 73 ? -6.442 -2.727 7.493 1.00 92.31 73 ARG A CA 1
ATOM 607 C C . ARG A 1 73 ? -7.836 -3.270 7.744 1.00 92.31 73 ARG A C 1
ATOM 609 O O . ARG A 1 73 ? -8.831 -2.690 7.319 1.00 92.31 73 ARG A O 1
ATOM 616 N N . TYR A 1 74 ? -7.865 -4.353 8.506 1.00 90.19 74 TYR A N 1
ATOM 617 C CA . TYR A 1 74 ? -9.076 -4.910 9.084 1.00 90.19 74 TYR A CA 1
ATOM 618 C C . TYR A 1 74 ? -9.321 -4.282 10.457 1.00 90.19 74 TYR A C 1
ATOM 620 O O . TYR A 1 74 ? -8.423 -4.256 11.304 1.00 90.19 74 TYR A O 1
ATOM 628 N N . LEU A 1 75 ? -10.534 -3.793 10.682 1.00 88.81 75 LEU A N 1
ATOM 629 C CA . LEU A 1 75 ? -10.999 -3.245 11.950 1.00 88.81 75 LEU A CA 1
ATOM 630 C C . LEU A 1 75 ? -12.212 -4.035 12.421 1.00 88.81 75 LEU A C 1
ATOM 632 O O . LEU A 1 75 ? -13.174 -4.193 11.682 1.00 88.81 75 LEU A O 1
ATOM 636 N N . ARG A 1 76 ? -12.188 -4.509 13.666 1.00 87.19 76 ARG A N 1
ATOM 637 C CA . ARG A 1 76 ? -13.370 -5.127 14.275 1.00 87.19 76 ARG A CA 1
ATOM 638 C C . ARG A 1 76 ? -14.406 -4.054 14.586 1.00 87.19 76 ARG A C 1
ATOM 640 O O . ARG A 1 76 ? -14.039 -3.050 15.198 1.00 87.19 76 ARG A O 1
ATOM 647 N N . VAL A 1 77 ? -15.663 -4.276 14.198 1.00 86.25 77 VAL A N 1
ATOM 648 C CA . VAL A 1 77 ? -16.773 -3.316 14.374 1.00 86.25 77 VAL A CA 1
ATOM 649 C C . VAL A 1 77 ? -16.914 -2.891 15.839 1.00 86.25 77 VAL A C 1
ATOM 651 O O . VAL A 1 77 ? -17.019 -1.704 16.125 1.00 86.25 77 VAL A O 1
ATOM 654 N N . GLU A 1 78 ? -16.760 -3.828 16.775 1.00 86.44 78 GLU A N 1
ATOM 655 C CA . GLU A 1 78 ? -16.776 -3.583 18.229 1.00 86.44 78 GLU A CA 1
ATOM 656 C C . GLU A 1 78 ? -15.716 -2.567 18.716 1.00 86.44 78 GLU A C 1
ATOM 658 O O . GLU A 1 78 ? -15.857 -1.969 19.778 1.00 86.44 78 GLU A O 1
ATOM 663 N N . LYS A 1 79 ? -14.636 -2.360 17.947 1.00 83.69 79 LYS A N 1
ATOM 664 C CA . LYS A 1 79 ? -13.537 -1.433 18.269 1.00 83.69 79 LYS A CA 1
ATOM 665 C C . LYS A 1 79 ? -13.638 -0.122 17.496 1.00 83.69 79 LYS A C 1
ATOM 667 O O . LYS A 1 79 ? -12.747 0.726 17.614 1.00 83.69 79 LYS A O 1
ATOM 672 N N . VAL A 1 80 ? -14.662 0.050 16.663 1.00 87.88 80 VAL A N 1
ATOM 673 C CA . VAL A 1 80 ? -14.824 1.241 15.832 1.00 87.88 80 VAL A CA 1
ATOM 674 C C . VAL A 1 80 ? -15.274 2.404 16.708 1.00 87.88 80 VAL A C 1
ATOM 676 O O . VAL A 1 80 ? -16.398 2.474 17.185 1.00 87.88 80 VAL A O 1
ATOM 679 N N . THR A 1 81 ? -14.366 3.353 16.901 1.00 92.31 81 THR A N 1
ATOM 680 C CA . THR A 1 81 ? -14.642 4.649 17.526 1.00 92.31 81 THR A CA 1
ATOM 681 C C . THR A 1 81 ? -14.135 5.745 16.601 1.00 92.31 81 THR A C 1
ATOM 683 O O . THR A 1 81 ? -13.212 5.510 15.817 1.00 92.31 81 THR A O 1
ATOM 686 N N . LYS A 1 82 ? -14.679 6.964 16.709 1.00 93.06 82 LYS A N 1
ATOM 687 C CA . LYS A 1 82 ? -14.208 8.117 15.917 1.00 93.06 82 LYS A CA 1
ATOM 688 C C . LYS A 1 82 ? -12.688 8.291 16.021 1.00 93.06 82 LYS A C 1
ATOM 690 O O . LYS A 1 82 ? -12.017 8.445 15.006 1.00 93.06 82 LYS A O 1
ATOM 695 N N . LYS A 1 83 ? -12.141 8.191 17.239 1.00 94.38 83 LYS A N 1
ATOM 696 C CA . LYS A 1 83 ? -10.695 8.272 17.490 1.00 94.38 83 LYS A CA 1
ATOM 697 C C . LYS A 1 83 ? -9.930 7.155 16.775 1.00 94.38 83 LYS A C 1
ATOM 699 O O . LYS A 1 83 ? -8.967 7.443 16.077 1.00 94.38 83 LYS A O 1
ATOM 704 N N . ASN A 1 84 ? -10.374 5.901 16.904 1.00 91.12 84 ASN A N 1
ATOM 705 C CA . ASN A 1 84 ? -9.715 4.768 16.251 1.00 91.12 84 ASN A CA 1
ATOM 706 C C . ASN A 1 84 ? -9.754 4.890 14.717 1.00 91.12 84 ASN A C 1
ATOM 708 O O . ASN A 1 84 ? -8.743 4.652 14.061 1.00 91.12 84 ASN A O 1
ATOM 712 N N . ILE A 1 85 ? -10.881 5.314 14.137 1.00 92.19 85 ILE A N 1
ATOM 713 C CA . ILE A 1 85 ? -10.987 5.556 12.690 1.00 92.19 85 ILE A CA 1
ATOM 714 C C . ILE A 1 85 ? -9.971 6.614 12.250 1.00 92.19 85 ILE A C 1
ATOM 716 O O . ILE A 1 85 ? -9.205 6.356 11.326 1.00 92.19 85 ILE A O 1
ATOM 720 N N . LEU A 1 86 ? -9.921 7.767 12.927 1.00 94.12 86 LEU A N 1
ATOM 721 C CA . LEU A 1 86 ? -8.994 8.849 12.582 1.00 94.12 86 LEU A CA 1
ATOM 722 C C . LEU A 1 86 ? -7.535 8.387 12.636 1.00 94.12 86 LEU A C 1
ATOM 724 O O . LEU A 1 86 ? -6.806 8.578 11.668 1.00 94.12 86 LEU A O 1
ATOM 728 N N . THR A 1 87 ? -7.136 7.673 13.693 1.00 93.88 87 THR A N 1
ATOM 729 C CA . THR A 1 87 ? -5.782 7.108 13.798 1.00 93.88 87 THR A CA 1
ATOM 730 C C . THR A 1 87 ? -5.468 6.130 12.659 1.00 93.88 87 THR A C 1
ATOM 732 O O . THR A 1 87 ? -4.349 6.109 12.147 1.00 93.88 87 THR A O 1
ATOM 735 N N . ASN A 1 88 ? -6.439 5.319 12.221 1.00 93.00 88 ASN A N 1
ATOM 736 C CA . ASN A 1 88 ? -6.239 4.427 11.076 1.00 93.00 88 ASN A CA 1
ATOM 737 C C . ASN A 1 88 ? -6.134 5.190 9.752 1.00 93.00 88 ASN A C 1
ATOM 739 O O . ASN A 1 88 ? -5.308 4.822 8.920 1.00 93.00 88 ASN A O 1
ATOM 743 N N . ILE A 1 89 ? -6.920 6.250 9.562 1.00 93.75 89 ILE A N 1
ATOM 744 C CA . ILE A 1 89 ? -6.836 7.110 8.375 1.00 93.75 89 ILE A CA 1
ATOM 745 C C . ILE A 1 89 ? -5.475 7.810 8.320 1.00 93.75 89 ILE A C 1
ATOM 747 O O . ILE A 1 89 ? -4.811 7.764 7.288 1.00 93.75 89 ILE A O 1
ATOM 751 N N . GLU A 1 90 ? -5.012 8.395 9.425 1.00 95.44 90 GLU A N 1
ATOM 752 C CA . GLU A 1 90 ? -3.690 9.031 9.513 1.00 95.44 90 GLU A CA 1
ATOM 753 C C . GLU A 1 90 ? -2.564 8.046 9.186 1.00 95.44 90 GLU A C 1
ATOM 755 O O . GLU A 1 90 ? -1.664 8.352 8.399 1.00 95.44 90 GLU A O 1
ATOM 760 N N . LEU A 1 91 ? -2.639 6.829 9.736 1.00 94.88 91 LEU A N 1
ATOM 761 C CA . LEU A 1 91 ? -1.698 5.760 9.421 1.00 94.88 91 LEU A CA 1
ATOM 762 C C . LEU A 1 91 ? -1.704 5.431 7.923 1.00 94.88 91 LEU A C 1
ATOM 764 O O . LEU A 1 91 ? -0.642 5.341 7.309 1.00 94.88 91 LEU A O 1
ATOM 768 N N . LEU A 1 92 ? -2.885 5.283 7.321 1.00 94.00 92 LEU A N 1
ATOM 769 C CA . LEU A 1 92 ? -3.037 4.991 5.897 1.00 94.00 92 LEU A CA 1
ATOM 770 C C . LEU A 1 92 ? -2.495 6.121 5.008 1.00 94.00 92 LEU A C 1
ATOM 772 O O . LEU A 1 92 ? -1.806 5.831 4.029 1.00 94.00 92 LEU A O 1
ATOM 776 N N . ILE A 1 93 ? -2.718 7.388 5.371 1.00 94.81 93 ILE A N 1
ATOM 777 C CA . ILE A 1 93 ? -2.136 8.554 4.684 1.00 94.81 93 ILE A CA 1
ATOM 778 C C . ILE A 1 93 ? -0.605 8.515 4.766 1.00 94.81 93 ILE A C 1
ATOM 780 O O . ILE A 1 93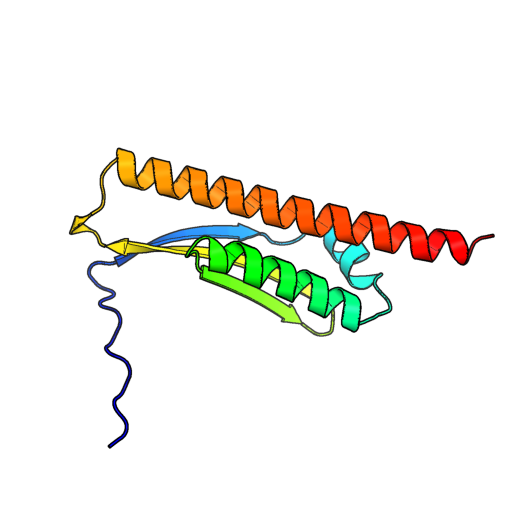 ? 0.082 8.764 3.774 1.00 94.81 93 ILE A O 1
ATOM 784 N N . ASN A 1 94 ? -0.048 8.161 5.925 1.00 95.25 94 ASN A N 1
ATOM 785 C CA . ASN A 1 94 ? 1.398 8.014 6.079 1.00 95.25 94 ASN A CA 1
ATOM 786 C C . ASN A 1 94 ? 1.954 6.872 5.216 1.00 95.25 94 ASN A C 1
ATOM 788 O O . ASN A 1 94 ? 3.028 7.023 4.631 1.00 95.25 94 ASN A O 1
ATOM 792 N N . MET A 1 95 ? 1.218 5.765 5.067 1.00 94.81 95 MET A N 1
ATOM 793 C CA . MET A 1 95 ? 1.596 4.691 4.139 1.00 94.81 95 MET A CA 1
ATOM 794 C C . MET A 1 95 ? 1.562 5.158 2.682 1.00 94.81 95 MET A C 1
ATOM 796 O O . MET A 1 95 ? 2.458 4.812 1.914 1.00 94.81 95 MET A O 1
ATOM 800 N N . TRP A 1 96 ? 0.588 5.986 2.299 1.00 93.38 96 TRP A N 1
ATOM 801 C CA . TRP A 1 96 ? 0.541 6.574 0.959 1.00 93.38 96 TRP A CA 1
ATOM 802 C C . TRP A 1 96 ? 1.762 7.454 0.682 1.00 93.38 96 TRP A C 1
ATOM 804 O O . TRP A 1 96 ? 2.461 7.250 -0.312 1.00 93.38 96 TRP A O 1
ATOM 814 N N . LYS A 1 97 ? 2.098 8.358 1.611 1.00 93.38 97 LYS A N 1
ATOM 815 C CA . LYS A 1 97 ? 3.308 9.196 1.519 1.00 93.38 97 LYS A CA 1
ATOM 816 C C . LYS A 1 97 ? 4.581 8.355 1.412 1.00 93.38 97 LYS A C 1
ATOM 818 O O . LYS A 1 97 ? 5.490 8.710 0.665 1.00 93.38 97 LYS A O 1
ATOM 823 N N . LEU A 1 98 ? 4.648 7.238 2.138 1.00 92.94 98 LEU A N 1
ATOM 824 C CA . LEU A 1 98 ? 5.770 6.305 2.073 1.00 92.94 98 LEU A CA 1
ATOM 825 C C . LEU A 1 98 ? 5.904 5.691 0.679 1.00 92.94 98 LEU A C 1
ATOM 827 O O . LEU A 1 98 ? 7.001 5.708 0.127 1.00 92.94 98 LEU A O 1
ATOM 831 N N . VAL A 1 99 ? 4.809 5.190 0.100 1.00 90.94 99 VAL A N 1
ATOM 832 C CA . VAL A 1 99 ? 4.816 4.625 -1.259 1.00 90.94 99 VAL A CA 1
ATOM 833 C C . VAL A 1 99 ? 5.299 5.658 -2.268 1.00 90.94 99 VAL A C 1
ATOM 835 O O . VAL A 1 99 ? 6.218 5.362 -3.030 1.00 90.94 99 VAL A O 1
ATOM 838 N N . MET A 1 100 ? 4.762 6.880 -2.220 1.00 88.88 100 MET A N 1
ATOM 839 C CA . MET A 1 100 ? 5.194 7.958 -3.115 1.00 88.88 100 MET A CA 1
ATOM 840 C C . MET A 1 100 ? 6.686 8.258 -2.957 1.00 88.88 100 MET A C 1
ATOM 842 O O . MET A 1 100 ? 7.406 8.332 -3.947 1.00 88.88 100 MET A O 1
ATOM 846 N N . ARG A 1 101 ? 7.187 8.347 -1.718 1.00 89.44 101 ARG A N 1
ATOM 847 C CA . ARG A 1 101 ? 8.608 8.599 -1.444 1.00 89.44 101 ARG A CA 1
ATOM 848 C C . ARG A 1 101 ? 9.517 7.488 -1.971 1.00 89.44 101 ARG A C 1
ATOM 850 O O . ARG A 1 101 ? 10.578 7.791 -2.514 1.00 89.44 101 ARG A O 1
ATOM 857 N N . GLU A 1 102 ? 9.137 6.222 -1.802 1.00 86.94 102 GLU A N 1
ATOM 858 C CA . GLU A 1 102 ? 9.910 5.096 -2.339 1.00 86.94 102 GLU A CA 1
ATOM 859 C C . GLU A 1 102 ? 9.939 5.131 -3.865 1.00 86.94 102 GLU A C 1
ATOM 861 O O . GLU A 1 102 ? 11.006 4.960 -4.453 1.00 86.94 102 GLU A O 1
ATOM 866 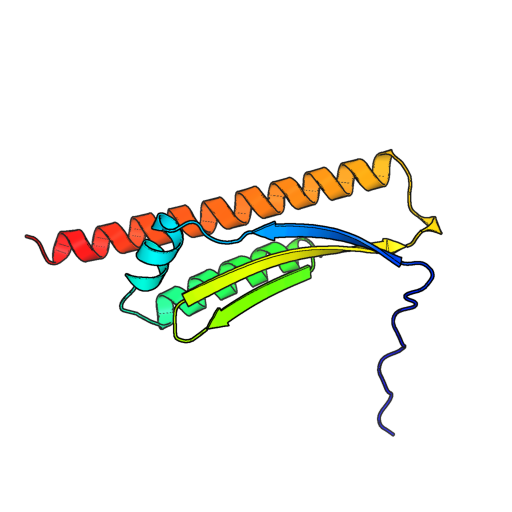N N . PHE A 1 103 ? 8.802 5.429 -4.498 1.00 82.75 103 PHE A N 1
ATOM 867 C CA . PHE A 1 103 ? 8.742 5.639 -5.938 1.00 82.75 103 PHE A CA 1
ATOM 868 C C . PHE A 1 103 ? 9.684 6.766 -6.362 1.00 82.75 103 PHE A C 1
ATOM 870 O O . PHE A 1 103 ? 10.609 6.506 -7.124 1.00 82.75 103 PHE A O 1
ATOM 877 N N . THR A 1 104 ? 9.556 7.970 -5.803 1.00 82.56 104 THR A N 1
ATOM 878 C CA . THR A 1 104 ? 10.421 9.110 -6.147 1.00 82.56 104 THR A CA 1
ATOM 879 C C . THR A 1 104 ? 11.906 8.798 -5.960 1.00 82.56 104 THR A C 1
ATOM 881 O O . THR A 1 104 ? 12.703 9.096 -6.846 1.00 82.56 104 THR A O 1
ATOM 884 N N . LYS A 1 105 ? 12.288 8.156 -4.847 1.00 81.56 105 LYS A N 1
ATOM 885 C CA . LYS A 1 105 ? 13.685 7.784 -4.572 1.00 81.56 105 LYS A CA 1
ATOM 886 C C . LYS A 1 105 ? 14.236 6.814 -5.614 1.00 81.56 105 LYS A C 1
ATOM 888 O O . LYS A 1 105 ? 15.383 6.936 -6.025 1.00 81.56 105 LYS A O 1
ATOM 893 N N . HIS A 1 106 ? 13.453 5.816 -6.007 1.00 72.00 106 HIS A N 1
ATOM 894 C CA . HIS A 1 106 ? 13.906 4.861 -7.008 1.00 72.00 106 HIS A CA 1
ATOM 895 C C . HIS A 1 106 ? 13.912 5.483 -8.409 1.00 72.00 106 HIS A C 1
ATOM 897 O O . HIS A 1 106 ? 14.838 5.213 -9.172 1.00 72.00 106 HIS A O 1
ATOM 903 N N . LEU A 1 107 ? 12.940 6.341 -8.741 1.00 69.00 107 LEU A N 1
ATOM 904 C CA . LEU A 1 107 ? 12.893 7.045 -10.025 1.00 69.00 107 LEU A CA 1
ATOM 905 C C . LEU A 1 107 ? 14.078 8.000 -10.203 1.00 69.00 107 LEU A C 1
ATOM 907 O O . LEU A 1 107 ? 14.673 8.010 -11.276 1.00 69.00 107 LEU A O 1
ATOM 911 N N . SER A 1 108 ? 14.478 8.743 -9.166 1.00 66.81 108 SER A N 1
ATOM 912 C CA . SER A 1 108 ? 15.657 9.618 -9.242 1.00 66.81 108 SER A CA 1
ATOM 913 C C . SER A 1 108 ? 16.953 8.835 -9.478 1.00 66.81 108 SER A C 1
ATOM 915 O O . SER A 1 108 ? 17.801 9.266 -10.256 1.00 66.81 108 SER A O 1
ATOM 917 N N . VAL A 1 109 ? 17.078 7.644 -8.888 1.00 62.03 109 VAL A N 1
ATOM 918 C CA . VAL A 1 109 ? 18.197 6.730 -9.160 1.00 62.03 109 VAL A CA 1
ATOM 919 C C . VAL A 1 109 ? 18.141 6.210 -10.602 1.00 62.03 109 VAL A C 1
ATOM 921 O O . VAL A 1 109 ? 19.159 6.205 -11.284 1.00 62.03 109 VAL A O 1
ATOM 924 N N . GLY A 1 110 ? 16.964 5.843 -11.119 1.00 52.09 110 GLY A N 1
ATOM 925 C CA . GLY A 1 110 ? 16.797 5.431 -12.521 1.00 52.09 110 GLY A CA 1
ATOM 926 C C . GLY A 1 110 ? 17.162 6.522 -13.536 1.00 52.09 110 GLY A C 1
ATOM 927 O O . GLY A 1 110 ? 17.756 6.222 -14.567 1.00 52.09 110 GLY A O 1
ATOM 928 N N . ILE A 1 111 ? 16.877 7.790 -13.218 1.00 51.19 111 ILE A N 1
ATOM 929 C CA . ILE A 1 111 ? 17.292 8.945 -14.029 1.00 51.19 111 ILE A CA 1
ATOM 930 C C . ILE A 1 111 ? 18.826 9.059 -14.074 1.00 51.19 111 ILE A C 1
ATOM 932 O O . ILE A 1 111 ? 19.374 9.276 -15.151 1.00 51.19 111 ILE A O 1
ATOM 936 N N . SER A 1 112 ? 19.527 8.832 -12.954 1.00 46.34 112 SER A N 1
ATOM 937 C CA . SER A 1 112 ? 21.000 8.916 -12.912 1.00 46.34 112 SER A CA 1
ATOM 938 C C . SER A 1 112 ? 21.732 7.854 -13.750 1.00 46.34 112 SER A C 1
ATOM 940 O O . SER A 1 112 ? 22.807 8.135 -14.274 1.00 46.34 112 SER A O 1
ATOM 942 N N . PHE A 1 113 ? 21.144 6.667 -13.945 1.00 42.16 113 PHE A N 1
ATOM 943 C CA . PHE A 1 113 ? 21.707 5.639 -14.837 1.00 42.16 113 PHE A CA 1
ATOM 944 C C . PHE A 1 113 ? 21.535 5.984 -16.324 1.00 42.16 113 PHE A C 1
ATOM 946 O O . PHE A 1 113 ? 22.384 5.634 -17.138 1.00 42.16 113 PHE A O 1
ATOM 953 N N . ASN A 1 114 ? 20.468 6.703 -16.687 1.00 43.19 114 ASN A N 1
ATOM 954 C CA . ASN A 1 114 ? 20.262 7.147 -18.068 1.00 43.19 114 ASN A CA 1
ATOM 955 C C . ASN A 1 114 ? 21.139 8.356 -18.431 1.00 43.19 114 ASN A C 1
ATOM 957 O O . ASN A 1 114 ? 21.492 8.510 -19.595 1.00 43.19 114 ASN A O 1
ATOM 961 N N . SER A 1 115 ? 21.528 9.201 -17.468 1.00 43.31 115 SER A N 1
ATOM 962 C CA . SER A 1 115 ? 22.453 10.316 -17.731 1.00 43.31 115 SER A CA 1
ATOM 963 C C . SER A 1 115 ? 23.896 9.869 -17.986 1.00 43.31 115 SER A C 1
ATOM 965 O O . SER A 1 115 ? 24.626 10.581 -18.661 1.00 43.31 115 SER A O 1
ATOM 967 N N . SER A 1 116 ? 24.309 8.697 -17.490 1.00 41.97 116 SER A N 1
ATOM 968 C CA . SER A 1 116 ? 25.635 8.124 -17.779 1.00 41.97 116 SER A CA 1
ATOM 969 C C . SER A 1 116 ? 25.731 7.413 -19.134 1.00 41.97 116 SER A C 1
ATOM 971 O O . SER A 1 116 ? 26.834 7.109 -19.565 1.00 41.97 116 SER A O 1
ATOM 973 N N . GLU A 1 117 ? 24.605 7.139 -19.804 1.00 37.66 117 GLU A N 1
ATOM 974 C CA . GLU A 1 117 ? 24.577 6.630 -21.190 1.00 37.66 117 GLU A CA 1
ATOM 975 C C . GLU A 1 117 ? 24.471 7.773 -22.230 1.00 37.66 117 GLU A C 1
ATOM 977 O O . GLU A 1 117 ? 24.423 7.510 -23.428 1.00 37.66 117 GLU A O 1
ATOM 982 N N . LEU A 1 118 ? 24.420 9.038 -21.786 1.00 37.69 118 LEU A N 1
ATOM 983 C CA . LEU A 1 118 ? 24.286 10.239 -22.628 1.00 37.69 118 LEU A CA 1
ATOM 984 C C . LEU A 1 118 ? 25.506 11.183 -22.552 1.00 37.69 118 LEU A C 1
ATOM 986 O O . LEU A 1 118 ? 25.408 12.322 -23.010 1.00 37.69 118 LEU A O 1
ATOM 990 N N . ALA A 1 119 ? 26.623 10.730 -21.972 1.00 35.75 119 ALA A N 1
ATOM 991 C CA . ALA A 1 119 ? 27.890 11.462 -21.888 1.00 35.75 119 ALA A CA 1
ATOM 992 C C . ALA A 1 119 ? 28.960 10.825 -22.783 1.00 35.75 119 ALA A C 1
ATOM 994 O O . ALA A 1 119 ? 29.003 9.574 -22.833 1.00 35.75 119 ALA A O 1
#

Sequence (119 aa):
MVTYPKKFDTENTLIIGWGWIPEAQNRKAFIAFKEIKLKKRLIQSIIRKITAAKVNVEIDTDYNYLKTIRVYRYLRVEKVTKKNILTNIELLINMWKLVMREFTKHLSVGISFNSSELA

Secondary structure (DSSP, 8-state):
---PPPPP--TTEEEEEEEE---HHHHHHHHH---HHHHHHHHHHHHHHHHHTT-EEEEEEETTEEEEEEEEEEEEGGG--HHHHHHHHHHHHHHHHHHHHHHHHHHHHHHHHHHTT--

Radius of gyration: 17.82 Å; chains: 1; bounding box: 47×45×41 Å

pLDDT: mean 79.67, std 17.59, range [29.08, 95.44]

Foldseek 3Di:
DDDDPDPDPPVFKDKDKDKDADDPVLQVLQLLPPDPVLNVVLVVVLCVVLVVVVWDWDWDDDPSTTGMIMIIDIDGNVPDDPVVVVVRVVSNVVSVVVNVVSSVVSSVVSVVVVVVVVD